Protein 1IUF (pdb70)

CATH classification: 1.10.10.60 (+1 more: 1.10.10.60)

Nearest PDB structures (foldseek):
  1iuf-assembly1_A  TM=1.007E+00  e=9.541E-29  Schizosaccharomyces pombe
  6o0h-assembly1_D  TM=2.084E-01  e=9.683E+00  Homo sapiens

Secondary structure (DSSP, 8-state):
-------SSS---SHHHHHHHHHHHSSSS---HHHHHHHHHHHHSS--SSSSTTHHHHHHHHHTTTS-SSSSSSS-----S-HHHHHHHHHHHHHT-TT---SSHHHHHHHHHHHHH-SSSS-----S--SHHHHHHHHHTS--

InterPro domains:
  IPR004875 DDE superfamily endonuclease domain [PF03184] (208-385)
  IPR006600 HTH CenpB-type DNA-binding domain [PF03221] (79-141)
  IPR006600 HTH CenpB-type DNA-binding domain [PS51253] (70-144)
  IPR006600 HTH CenpB-type DNA-binding domain [SM00674] (76-144)
  IPR009057 Homedomain-like superfamily [SSF46689] (3-75)
  IPR009057 Homedomain-like superfamily [SSF46689] (77-140)
  IPR041188 ARS-binding protein 1, N-terminal [PF18107] (5-64)
  IPR050863 Centromere and Transposable Element-Derived Protein [PTHR19303] (23-435)

Organism: Schizosaccharomyces pombe (strain 972 / ATCC 24843) (NCBI:txid284812)

Structure (mmCIF, N/CA/C/O backbone):
data_1IUF
#
_entry.id   1IUF
#
loop_
_atom_site.group_PDB
_atom_site.id
_atom_site.type_symbol
_atom_site.label_atom_id
_atom_site.label_alt_id
_atom_site.label_comp_id
_atom_site.label_asym_id
_atom_site.label_entity_id
_atom_site.label_seq_id
_atom_site.pdbx_PDB_ins_code
_atom_site.Cartn_x
_atom_site.Cartn_y
_atom_site.Cartn_z
_atom_site.occupancy
_atom_site.B_iso_or_equiv
_atom_site.auth_seq_id
_atom_site.auth_comp_id
_atom_site.auth_asym_id
_atom_site.auth_atom_id
_atom_site.pdbx_PDB_model_num
ATOM 1 N N . GLY A 1 1 ? 31.807 23.612 -8.742 1.00 0.00 -2 GLY A N 1
ATOM 2 C CA . GLY A 1 1 ? 32.643 24.040 -7.587 1.00 0.00 -2 GLY A CA 1
ATOM 3 C C . GLY A 1 1 ? 32.395 23.203 -6.349 1.00 0.00 -2 GLY A C 1
ATOM 4 O O . GLY A 1 1 ? 33.303 22.540 -5.847 1.00 0.00 -2 GLY A O 1
ATOM 10 N N . ILE A 1 2 ? 31.162 23.233 -5.854 1.00 0.00 -1 ILE A N 1
ATOM 11 C CA . ILE A 1 2 ? 30.797 22.470 -4.666 1.00 0.00 -1 ILE A CA 1
ATOM 12 C C . ILE A 1 2 ? 29.973 21.241 -5.033 1.00 0.00 -1 ILE A C 1
ATOM 13 O O . ILE A 1 2 ? 30.371 20.109 -4.756 1.00 0.00 -1 ILE A O 1
ATOM 29 N N . HIS A 1 3 ? 28.823 21.470 -5.659 1.00 0.00 0 HIS A N 1
ATOM 30 C CA . HIS A 1 3 ? 27.943 20.381 -6.065 1.00 0.00 0 HIS A CA 1
ATOM 31 C C . HIS A 1 3 ? 27.475 19.580 -4.853 1.00 0.00 0 HIS A C 1
ATOM 32 O O . HIS A 1 3 ? 27.915 19.822 -3.730 1.00 0.00 0 HIS A O 1
ATOM 47 N N . MET A 1 4 ? 26.581 18.625 -5.089 1.00 0.00 1 MET A N 1
ATOM 48 C CA . MET A 1 4 ? 26.053 17.790 -4.016 1.00 0.00 1 MET A CA 1
ATOM 49 C C . MET A 1 4 ? 26.313 16.313 -4.295 1.00 0.00 1 MET A C 1
ATOM 50 O O . MET A 1 4 ? 25.638 15.699 -5.121 1.00 0.00 1 MET A O 1
ATOM 64 N N . GLY A 1 5 ? 27.294 15.749 -3.597 1.00 0.00 2 GLY A N 1
ATOM 65 C CA . GLY A 1 5 ? 27.626 14.348 -3.781 1.00 0.00 2 GLY A CA 1
ATOM 66 C C . GLY A 1 5 ? 27.565 13.565 -2.484 1.00 0.00 2 GLY A C 1
ATOM 67 O O . GLY A 1 5 ? 26.982 14.024 -1.502 1.00 0.00 2 GLY A O 1
ATOM 71 N N . LYS A 1 6 ? 28.167 12.380 -2.479 1.00 0.00 3 LYS A N 1
ATOM 72 C CA . LYS A 1 6 ? 28.176 11.535 -1.290 1.00 0.00 3 LYS A CA 1
ATOM 73 C C . LYS A 1 6 ? 29.454 11.755 -0.475 1.00 0.00 3 LYS A C 1
ATOM 74 O O . LYS A 1 6 ? 29.519 12.666 0.351 1.00 0.00 3 LYS A O 1
ATOM 93 N N . ILE A 1 7 ? 30.467 10.922 -0.710 1.00 0.00 4 ILE A N 1
ATOM 94 C CA . ILE A 1 7 ? 31.740 11.031 0.000 1.00 0.00 4 ILE A CA 1
ATOM 95 C C . ILE A 1 7 ? 31.530 11.214 1.514 1.00 0.00 4 ILE A C 1
ATOM 96 O O . ILE A 1 7 ? 30.788 10.452 2.132 1.00 0.00 4 ILE A O 1
ATOM 112 N N . LYS A 1 8 ? 32.184 12.211 2.118 1.00 0.00 5 LYS A N 1
ATOM 113 C CA . LYS A 1 8 ? 32.054 12.448 3.550 1.00 0.00 5 LYS A CA 1
ATOM 114 C C . LYS A 1 8 ? 32.697 11.311 4.336 1.00 0.00 5 LYS A C 1
ATOM 115 O O . LYS A 1 8 ? 32.054 10.305 4.633 1.00 0.00 5 LYS A O 1
ATOM 134 N N . ARG A 1 9 ? 33.976 11.479 4.662 1.00 0.00 6 ARG A N 1
ATOM 135 C CA . ARG A 1 9 ? 34.726 10.471 5.408 1.00 0.00 6 ARG A CA 1
ATOM 136 C C . ARG A 1 9 ? 35.081 9.286 4.513 1.00 0.00 6 ARG A C 1
ATOM 137 O O . ARG A 1 9 ? 36.241 9.103 4.145 1.00 0.00 6 ARG A O 1
ATOM 158 N N . ARG A 1 10 ? 34.079 8.483 4.166 1.00 0.00 7 ARG A N 1
ATOM 159 C CA . ARG A 1 10 ? 34.294 7.318 3.315 1.00 0.00 7 ARG A CA 1
ATOM 160 C C . ARG A 1 10 ? 33.254 7.251 2.198 1.00 0.00 7 ARG A C 1
ATOM 161 O O . ARG A 1 10 ? 33.544 7.586 1.049 1.00 0.00 7 ARG A O 1
ATOM 182 N N . ALA A 1 11 ? 32.043 6.817 2.539 1.00 0.00 8 ALA A N 1
ATOM 183 C CA . ALA A 1 11 ? 30.962 6.708 1.567 1.00 0.00 8 ALA A CA 1
ATOM 184 C C . ALA A 1 11 ? 31.272 5.653 0.505 1.00 0.00 8 ALA A C 1
ATOM 185 O O . ALA A 1 11 ? 30.968 4.475 0.688 1.00 0.00 8 ALA A O 1
ATOM 192 N N . ILE A 1 12 ? 31.880 6.077 -0.603 1.00 0.00 9 ILE A N 1
ATOM 193 C CA . ILE A 1 12 ? 32.225 5.162 -1.684 1.00 0.00 9 ILE A CA 1
ATOM 194 C C . ILE A 1 12 ? 30.979 4.500 -2.266 1.00 0.00 9 ILE A C 1
ATOM 195 O O . ILE A 1 12 ? 30.118 4.017 -1.533 1.00 0.00 9 ILE A O 1
ATOM 211 N N . THR A 1 13 ? 30.889 4.482 -3.592 1.00 0.00 10 THR A N 1
ATOM 212 C CA . THR A 1 13 ? 29.750 3.881 -4.275 1.00 0.00 10 THR A CA 1
ATOM 213 C C . THR A 1 13 ? 30.167 3.352 -5.652 1.00 0.00 10 THR A C 1
ATOM 214 O O . THR A 1 13 ? 31.319 2.965 -5.847 1.00 0.00 10 THR A O 1
ATOM 225 N N . GLU A 1 14 ? 29.233 3.325 -6.603 1.00 0.00 11 GLU A N 1
ATOM 226 C CA . GLU A 1 14 ? 29.523 2.829 -7.944 1.00 0.00 11 GLU A CA 1
ATOM 227 C C . GLU A 1 14 ? 30.279 3.866 -8.770 1.00 0.00 11 GLU A C 1
ATOM 228 O O . GLU A 1 14 ? 31.304 3.561 -9.380 1.00 0.00 11 GLU A O 1
ATOM 240 N N . HIS A 1 15 ? 29.763 5.087 -8.792 1.00 0.00 12 HIS A N 1
ATOM 241 C CA . HIS A 1 15 ? 30.382 6.169 -9.550 1.00 0.00 12 HIS A CA 1
ATOM 242 C C . HIS A 1 15 ? 31.811 6.431 -9.081 1.00 0.00 12 HIS A C 1
ATOM 243 O O . HIS A 1 15 ? 32.630 6.968 -9.828 1.00 0.00 12 HIS A O 1
ATOM 258 N N . GLU A 1 16 ? 32.109 6.042 -7.846 1.00 0.00 13 GLU A N 1
ATOM 259 C CA . GLU A 1 16 ? 33.443 6.228 -7.289 1.00 0.00 13 GLU A CA 1
ATOM 260 C C . GLU A 1 16 ? 34.444 5.343 -8.022 1.00 0.00 13 GLU A C 1
ATOM 261 O O . GLU A 1 16 ? 35.615 5.691 -8.167 1.00 0.00 13 GLU A O 1
ATOM 273 N N . LYS A 1 17 ? 33.958 4.199 -8.491 1.00 0.00 14 LYS A N 1
ATOM 274 C CA . LYS A 1 17 ? 34.779 3.246 -9.225 1.00 0.00 14 LYS A CA 1
ATOM 275 C C . LYS A 1 17 ? 34.876 3.651 -10.691 1.00 0.00 14 LYS A C 1
ATOM 276 O O . LYS A 1 17 ? 35.968 3.825 -11.231 1.00 0.00 14 LYS A O 1
ATOM 295 N N . ARG A 1 18 ? 33.718 3.788 -11.326 1.00 0.00 15 ARG A N 1
ATOM 296 C CA . ARG A 1 18 ? 33.648 4.162 -12.736 1.00 0.00 15 ARG A CA 1
ATOM 297 C C . ARG A 1 18 ? 34.581 5.327 -13.043 1.00 0.00 15 ARG A C 1
ATOM 298 O O . ARG A 1 18 ? 35.200 5.377 -14.106 1.00 0.00 15 ARG A O 1
ATOM 319 N N . ALA A 1 19 ? 34.681 6.258 -12.104 1.00 0.00 16 ALA A N 1
ATOM 320 C CA . ALA A 1 19 ? 35.543 7.417 -12.273 1.00 0.00 16 ALA A CA 1
ATOM 321 C C . ALA A 1 19 ? 36.985 7.069 -11.925 1.00 0.00 16 ALA A C 1
ATOM 322 O O . ALA A 1 19 ? 37.924 7.627 -12.493 1.00 0.00 16 ALA A O 1
ATOM 329 N N . LEU A 1 20 ? 37.154 6.140 -10.989 1.00 0.00 17 LEU A N 1
ATOM 330 C CA . LEU A 1 20 ? 38.482 5.715 -10.570 1.00 0.00 17 LEU A CA 1
ATOM 331 C C . LEU A 1 20 ? 39.177 4.939 -11.678 1.00 0.00 17 LEU A C 1
ATOM 332 O O . LEU A 1 20 ? 40.344 5.187 -11.983 1.00 0.00 17 LEU A O 1
ATOM 348 N N . ARG A 1 21 ? 38.457 4.001 -12.285 1.00 0.00 18 ARG A N 1
ATOM 349 C CA . ARG A 1 21 ? 39.025 3.206 -13.362 1.00 0.00 18 ARG A CA 1
ATOM 350 C C . ARG A 1 21 ? 39.443 4.113 -14.510 1.00 0.00 18 ARG A C 1
ATOM 351 O O . ARG A 1 21 ? 40.547 3.993 -15.034 1.00 0.00 18 ARG A O 1
ATOM 372 N N . HIS A 1 22 ? 38.566 5.038 -14.879 1.00 0.00 19 HIS A N 1
ATOM 373 C CA . HIS A 1 22 ? 38.862 5.979 -15.950 1.00 0.00 19 HIS A CA 1
ATOM 374 C C . HIS A 1 22 ? 39.962 6.944 -15.516 1.00 0.00 19 HIS A C 1
ATOM 375 O O . HIS A 1 22 ? 40.591 7.599 -16.342 1.00 0.00 19 HIS A O 1
ATOM 390 N N . TYR A 1 23 ? 40.195 7.023 -14.212 1.00 0.00 20 TYR A N 1
ATOM 391 C CA . TYR A 1 23 ? 41.223 7.900 -13.674 1.00 0.00 20 TYR A CA 1
ATOM 392 C C . TYR A 1 23 ? 42.603 7.480 -14.173 1.00 0.00 20 TYR A C 1
ATOM 393 O O . TYR A 1 23 ? 43.229 8.178 -14.969 1.00 0.00 20 TYR A O 1
ATOM 411 N N . PHE A 1 24 ? 43.075 6.344 -13.676 1.00 0.00 21 PHE A N 1
ATOM 412 C CA . PHE A 1 24 ? 44.391 5.835 -14.045 1.00 0.00 21 PHE A CA 1
ATOM 413 C C . PHE A 1 24 ? 44.431 5.313 -15.486 1.00 0.00 21 PHE A C 1
ATOM 414 O O . PHE A 1 24 ? 45.504 5.208 -16.079 1.00 0.00 21 PHE A O 1
ATOM 431 N N . PHE A 1 25 ? 43.274 4.954 -16.038 1.00 0.00 22 PHE A N 1
ATOM 432 C CA . PHE A 1 25 ? 43.217 4.411 -17.395 1.00 0.00 22 PHE A CA 1
ATOM 433 C C . PHE A 1 25 ? 42.842 5.462 -18.443 1.00 0.00 22 PHE A C 1
ATOM 434 O O . PHE A 1 25 ? 43.144 5.292 -19.624 1.00 0.00 22 PHE A O 1
ATOM 451 N N . GLN A 1 26 ? 42.166 6.532 -18.030 1.00 0.00 23 GLN A N 1
ATOM 452 C CA . GLN A 1 26 ? 41.749 7.564 -18.981 1.00 0.00 23 GLN A CA 1
ATOM 453 C C . GLN A 1 26 ? 42.423 8.911 -18.727 1.00 0.00 23 GLN A C 1
ATOM 454 O O . GLN A 1 26 ? 41.815 9.828 -18.174 1.00 0.00 23 GLN A O 1
ATOM 468 N N . LEU A 1 27 ? 43.669 9.031 -19.173 1.00 0.00 24 LEU A N 1
ATOM 469 C CA . LEU A 1 27 ? 44.422 10.275 -19.043 1.00 0.00 24 LEU A CA 1
ATOM 470 C C . LEU A 1 27 ? 45.261 10.505 -20.296 1.00 0.00 24 LEU A C 1
ATOM 471 O O . LEU A 1 27 ? 45.209 9.714 -21.238 1.00 0.00 24 LEU A O 1
ATOM 487 N N . GLN A 1 28 ? 46.030 11.586 -20.309 1.00 0.00 25 GLN A N 1
ATOM 488 C CA . GLN A 1 28 ? 46.870 11.906 -21.457 1.00 0.00 25 GLN A CA 1
ATOM 489 C C . GLN A 1 28 ? 48.083 10.980 -21.527 1.00 0.00 25 GLN A C 1
ATOM 490 O O . GLN A 1 28 ? 49.222 11.440 -21.450 1.00 0.00 25 GLN A O 1
ATOM 504 N N . ASN A 1 29 ? 47.818 9.674 -21.669 1.00 0.00 26 ASN A N 1
ATOM 505 C CA . ASN A 1 29 ? 48.862 8.640 -21.751 1.00 0.00 26 ASN A CA 1
ATOM 506 C C . ASN A 1 29 ? 48.970 7.868 -20.439 1.00 0.00 26 ASN A C 1
ATOM 507 O O . ASN A 1 29 ? 48.574 6.705 -20.358 1.00 0.00 26 ASN A O 1
ATOM 518 N N . ARG A 1 30 ? 49.506 8.520 -19.415 1.00 0.00 27 ARG A N 1
ATOM 519 C CA . ARG A 1 30 ? 49.666 7.898 -18.106 1.00 0.00 27 ARG A CA 1
ATOM 520 C C . ARG A 1 30 ? 49.209 8.850 -17.010 1.00 0.00 27 ARG A C 1
ATOM 521 O O . ARG A 1 30 ? 49.847 9.873 -16.763 1.00 0.00 27 ARG A O 1
ATOM 542 N N . SER A 1 31 ? 48.096 8.522 -16.360 1.00 0.00 28 SER A N 1
ATOM 543 C CA . SER A 1 31 ? 47.555 9.361 -15.301 1.00 0.00 28 SER A CA 1
ATOM 544 C C . SER A 1 31 ? 48.483 9.380 -14.080 1.00 0.00 28 SER A C 1
ATOM 545 O O . SER A 1 31 ? 49.443 10.151 -14.041 1.00 0.00 28 SER A O 1
ATOM 553 N N . GLY A 1 32 ? 48.198 8.540 -13.081 1.00 0.00 29 GLY A N 1
ATOM 554 C CA . GLY A 1 32 ? 49.024 8.502 -11.889 1.00 0.00 29 GLY A CA 1
ATOM 555 C C . GLY A 1 32 ? 48.218 8.209 -10.636 1.00 0.00 29 GLY A C 1
ATOM 556 O O . GLY A 1 32 ? 47.238 8.893 -10.344 1.00 0.00 29 GLY A O 1
ATOM 560 N N . GLN A 1 33 ? 48.635 7.188 -9.892 1.00 0.00 30 GLN A N 1
ATOM 561 C CA . GLN A 1 33 ? 47.953 6.796 -8.661 1.00 0.00 30 GLN A CA 1
ATOM 562 C C . GLN A 1 33 ? 47.666 8.008 -7.785 1.00 0.00 30 GLN A C 1
ATOM 563 O O . GLN A 1 33 ? 46.633 8.072 -7.118 1.00 0.00 30 GLN A O 1
ATOM 577 N N . GLN A 1 34 ? 48.579 8.974 -7.796 1.00 0.00 31 GLN A N 1
ATOM 578 C CA . GLN A 1 34 ? 48.403 10.182 -7.006 1.00 0.00 31 GLN A CA 1
ATOM 579 C C . GLN A 1 34 ? 47.140 10.911 -7.442 1.00 0.00 31 GLN A C 1
ATOM 580 O O . GLN A 1 34 ? 46.319 11.296 -6.609 1.00 0.00 31 GLN A O 1
ATOM 594 N N . ASP A 1 35 ? 46.982 11.093 -8.755 1.00 0.00 32 ASP A N 1
ATOM 595 C CA . ASP A 1 35 ? 45.805 11.769 -9.295 1.00 0.00 32 ASP A CA 1
ATOM 596 C C . ASP A 1 35 ? 44.547 11.213 -8.651 1.00 0.00 32 ASP A C 1
ATOM 597 O O . ASP A 1 35 ? 43.637 11.959 -8.289 1.00 0.00 32 ASP A O 1
ATOM 606 N N . LEU A 1 36 ? 44.522 9.897 -8.468 1.00 0.00 33 LEU A N 1
ATOM 607 C CA . LEU A 1 36 ? 43.395 9.253 -7.818 1.00 0.00 33 LEU A CA 1
ATOM 608 C C . LEU A 1 36 ? 43.191 9.903 -6.463 1.00 0.00 33 LEU A C 1
ATOM 609 O O . LEU A 1 36 ? 42.105 10.379 -6.141 1.00 0.00 33 LEU A O 1
ATOM 625 N N . ILE A 1 37 ? 44.260 9.926 -5.679 1.00 0.00 34 ILE A N 1
ATOM 626 C CA . ILE A 1 37 ? 44.231 10.526 -4.355 1.00 0.00 34 ILE A CA 1
ATOM 627 C C . ILE A 1 37 ? 43.820 11.993 -4.433 1.00 0.00 34 ILE A C 1
ATOM 628 O O . ILE A 1 37 ? 43.252 12.541 -3.488 1.00 0.00 34 ILE A O 1
ATOM 644 N N . GLU A 1 38 ? 44.106 12.622 -5.572 1.00 0.00 35 GLU A N 1
ATOM 645 C CA . GLU A 1 38 ? 43.762 14.025 -5.782 1.00 0.00 35 GLU A CA 1
ATOM 646 C C . GLU A 1 38 ? 42.269 14.257 -5.567 1.00 0.00 35 GLU A C 1
ATOM 647 O O . GLU A 1 38 ? 41.871 15.218 -4.907 1.00 0.00 35 GLU A O 1
ATOM 659 N N . TRP A 1 39 ? 41.447 13.363 -6.110 1.00 0.00 36 TRP A N 1
ATOM 660 C CA . TRP A 1 39 ? 39.996 13.473 -5.949 1.00 0.00 36 TRP A CA 1
ATOM 661 C C . TRP A 1 39 ? 39.580 12.914 -4.585 1.00 0.00 36 TRP A C 1
ATOM 662 O O . TRP A 1 39 ? 38.486 13.177 -4.088 1.00 0.00 36 TRP A O 1
ATOM 683 N N . PHE A 1 40 ? 40.505 12.177 -3.982 1.00 0.00 37 PHE A N 1
ATOM 684 C CA . PHE A 1 40 ? 40.288 11.608 -2.660 1.00 0.00 37 PHE A CA 1
ATOM 685 C C . PHE A 1 40 ? 40.436 12.714 -1.621 1.00 0.00 37 PHE A C 1
ATOM 686 O O . PHE A 1 40 ? 39.544 12.950 -0.806 1.00 0.00 37 PHE A O 1
ATOM 703 N N . ARG A 1 41 ? 41.569 13.402 -1.674 1.00 0.00 38 ARG A N 1
ATOM 704 C CA . ARG A 1 41 ? 41.847 14.504 -0.764 1.00 0.00 38 ARG A CA 1
ATOM 705 C C . ARG A 1 41 ? 40.790 15.601 -0.899 1.00 0.00 38 ARG A C 1
ATOM 706 O O . ARG A 1 41 ? 40.393 16.223 0.080 1.00 0.00 38 ARG A O 1
ATOM 727 N N . GLU A 1 42 ? 40.367 15.857 -2.130 1.00 0.00 39 GLU A N 1
ATOM 728 C CA . GLU A 1 42 ? 39.387 16.906 -2.403 1.00 0.00 39 GLU A CA 1
ATOM 729 C C . GLU A 1 42 ? 37.960 16.477 -2.069 1.00 0.00 39 GLU A C 1
ATOM 730 O O . GLU A 1 42 ? 37.104 17.320 -1.803 1.00 0.00 39 GLU A O 1
ATOM 742 N N . LYS A 1 43 ? 37.694 15.176 -2.100 1.00 0.00 40 LYS A N 1
ATOM 743 C CA . LYS A 1 43 ? 36.350 14.680 -1.816 1.00 0.00 40 LYS A CA 1
ATOM 744 C C . LYS A 1 43 ? 36.067 14.618 -0.316 1.00 0.00 40 LYS A C 1
ATOM 745 O O . LYS A 1 43 ? 34.995 15.026 0.130 1.00 0.00 40 LYS A O 1
ATOM 764 N N . PHE A 1 44 ? 37.017 14.107 0.462 1.00 0.00 41 PHE A N 1
ATOM 765 C CA . PHE A 1 44 ? 36.826 14.004 1.908 1.00 0.00 41 PHE A CA 1
ATOM 766 C C . PHE A 1 44 ? 37.998 14.604 2.685 1.00 0.00 41 PHE A C 1
ATOM 767 O O . PHE A 1 44 ? 38.103 14.425 3.898 1.00 0.00 41 PHE A O 1
ATOM 784 N N . GLY A 1 45 ? 38.870 15.323 1.986 1.00 0.00 42 GLY A N 1
ATOM 785 C CA . GLY A 1 45 ? 40.010 15.943 2.640 1.00 0.00 42 GLY A CA 1
ATOM 786 C C . GLY A 1 45 ? 41.307 15.211 2.363 1.00 0.00 42 GLY A C 1
ATOM 787 O O . GLY A 1 45 ? 42.244 15.782 1.806 1.00 0.00 42 GLY A O 1
ATOM 791 N N . LYS A 1 46 ? 41.351 13.944 2.758 1.00 0.00 43 LYS A N 1
ATOM 792 C CA . LYS A 1 46 ? 42.529 13.098 2.569 1.00 0.00 43 LYS A CA 1
ATOM 793 C C . LYS A 1 46 ? 42.438 11.854 3.446 1.00 0.00 43 LYS A C 1
ATOM 794 O O . LYS A 1 46 ? 42.363 11.951 4.671 1.00 0.00 43 LYS A O 1
ATOM 813 N N . ASP A 1 47 ? 42.450 10.688 2.814 1.00 0.00 44 ASP A N 1
ATOM 814 C CA . ASP A 1 47 ? 42.371 9.428 3.542 1.00 0.00 44 ASP A CA 1
ATOM 815 C C . ASP A 1 47 ? 42.729 8.254 2.637 1.00 0.00 44 ASP A C 1
ATOM 816 O O . ASP A 1 47 ? 42.268 7.132 2.850 1.00 0.00 44 ASP A O 1
ATOM 825 N N . ILE A 1 48 ? 43.551 8.517 1.625 1.00 0.00 45 ILE A N 1
ATOM 826 C CA . ILE A 1 48 ? 43.963 7.480 0.693 1.00 0.00 45 ILE A CA 1
ATOM 827 C C . ILE A 1 48 ? 45.410 7.688 0.250 1.00 0.00 45 ILE A C 1
ATOM 828 O O . ILE A 1 48 ? 45.668 8.105 -0.876 1.00 0.00 45 ILE A O 1
ATOM 844 N N . SER A 1 49 ? 46.355 7.373 1.132 1.00 0.00 46 SER A N 1
ATOM 845 C CA . SER A 1 49 ? 47.774 7.507 0.810 1.00 0.00 46 SER A CA 1
ATOM 846 C C . SER A 1 49 ? 48.243 6.298 -0.001 1.00 0.00 46 SER A C 1
ATOM 847 O O . SER A 1 49 ? 49.197 5.617 0.371 1.00 0.00 46 SER A O 1
ATOM 855 N N . GLN A 1 50 ? 47.536 6.035 -1.101 1.00 0.00 47 GLN A N 1
ATOM 856 C CA . GLN A 1 50 ? 47.827 4.906 -1.981 1.00 0.00 47 GLN A CA 1
ATOM 857 C C . GLN A 1 50 ? 47.607 3.550 -1.283 1.00 0.00 47 GLN A C 1
ATOM 858 O 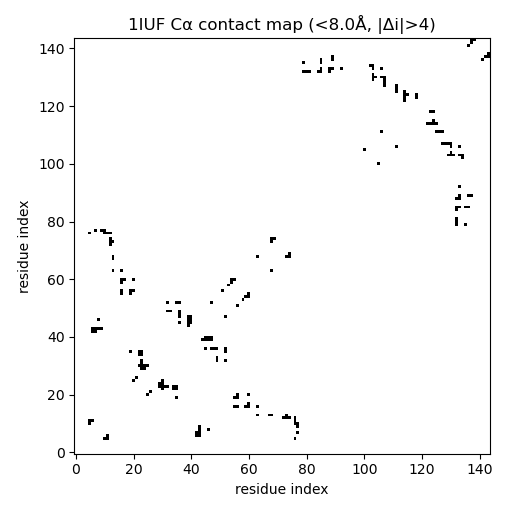O . GLN A 1 50 ? 48.322 2.587 -1.562 1.00 0.00 47 GLN A O 1
ATOM 872 N N . PRO A 1 51 ? 46.611 3.440 -0.369 1.00 0.00 48 PRO 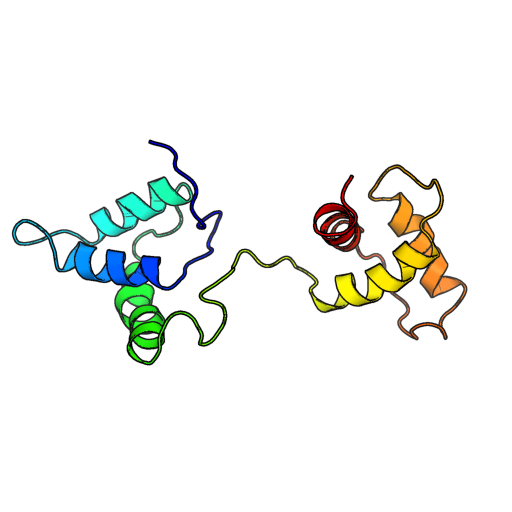A N 1
ATOM 873 C CA . PRO A 1 51 ? 46.322 2.203 0.340 1.00 0.00 48 PRO A CA 1
ATOM 874 C C . PRO A 1 51 ? 45.189 1.398 -0.300 1.00 0.00 48 PRO A C 1
ATOM 875 O O . PRO A 1 51 ? 45.337 0.204 -0.562 1.00 0.00 48 PRO A O 1
ATOM 886 N N . SER A 1 52 ? 44.055 2.056 -0.545 1.00 0.00 49 SER A N 1
ATOM 887 C CA . SER A 1 52 ? 42.902 1.405 -1.144 1.00 0.00 49 SER A CA 1
ATOM 888 C C . SER A 1 52 ? 42.813 1.711 -2.635 1.00 0.00 49 SER A C 1
ATOM 889 O O . SER A 1 52 ? 42.037 1.084 -3.353 1.00 0.00 49 SER A O 1
ATOM 897 N N . VAL A 1 53 ? 43.615 2.672 -3.101 1.00 0.00 50 VAL A N 1
ATOM 898 C CA . VAL A 1 53 ? 43.619 3.037 -4.514 1.00 0.00 50 VAL A CA 1
ATOM 899 C C . VAL A 1 53 ? 43.644 1.783 -5.379 1.00 0.00 50 VAL A C 1
ATOM 900 O O . VAL A 1 53 ? 43.071 1.750 -6.466 1.00 0.00 50 VAL A O 1
ATOM 913 N N . SER A 1 54 ? 44.292 0.742 -4.862 1.00 0.00 51 SER A N 1
ATOM 914 C CA . SER A 1 54 ? 44.374 -0.533 -5.560 1.00 0.00 51 SER A CA 1
ATOM 915 C C . SER A 1 54 ? 43.133 -1.365 -5.264 1.00 0.00 51 SER A C 1
ATOM 916 O O . SER A 1 54 ? 42.603 -2.048 -6.140 1.00 0.00 51 SER A O 1
ATOM 924 N N . GLN A 1 55 ? 42.670 -1.287 -4.020 1.00 0.00 52 GLN A N 1
ATOM 925 C CA . GLN A 1 55 ? 41.483 -2.016 -3.595 1.00 0.00 52 GLN A CA 1
ATOM 926 C C . GLN A 1 55 ? 40.265 -1.551 -4.383 1.00 0.00 52 GLN A C 1
ATOM 927 O O . GLN A 1 55 ? 39.523 -2.363 -4.935 1.00 0.00 52 GLN A O 1
ATOM 941 N N . ILE A 1 56 ? 40.065 -0.236 -4.434 1.00 0.00 53 ILE A N 1
ATOM 942 C CA . ILE A 1 56 ? 38.938 0.331 -5.159 1.00 0.00 53 ILE A CA 1
ATOM 943 C C . ILE A 1 56 ? 39.094 0.137 -6.664 1.00 0.00 53 ILE A C 1
ATOM 944 O O . ILE A 1 56 ? 38.117 0.193 -7.411 1.00 0.00 53 ILE A O 1
ATOM 960 N N . LEU A 1 57 ? 40.326 -0.110 -7.103 1.00 0.00 54 LEU A N 1
ATOM 961 C CA . LEU A 1 57 ? 40.597 -0.333 -8.517 1.00 0.00 54 LEU A CA 1
ATOM 962 C C . LEU A 1 57 ? 40.235 -1.763 -8.903 1.00 0.00 54 LEU A C 1
ATOM 963 O O . LEU A 1 57 ? 39.815 -2.025 -10.028 1.00 0.00 54 LEU A O 1
ATOM 979 N N . SER A 1 58 ? 40.434 -2.685 -7.965 1.00 0.00 55 SER A N 1
ATOM 980 C CA . SER A 1 58 ? 40.156 -4.098 -8.208 1.00 0.00 55 SER A CA 1
ATOM 981 C C . SER A 1 58 ? 38.939 -4.589 -7.425 1.00 0.00 55 SER A C 1
ATOM 982 O O . SER A 1 58 ? 37.917 -4.947 -8.011 1.00 0.00 55 SER A O 1
ATOM 990 N N . SER A 1 59 ? 39.061 -4.624 -6.102 1.00 0.00 56 SER A N 1
ATOM 991 C CA . SER A 1 59 ? 37.978 -5.095 -5.243 1.00 0.00 56 SER A CA 1
ATOM 992 C C . SER A 1 59 ? 36.667 -4.373 -5.535 1.00 0.00 56 SER A C 1
ATOM 993 O O . SER A 1 59 ? 35.762 -4.935 -6.153 1.00 0.00 56 SER A O 1
ATOM 1001 N N . LYS A 1 60 ? 36.562 -3.133 -5.072 1.00 0.00 57 LYS A N 1
ATOM 1002 C CA . LYS A 1 60 ? 35.349 -2.345 -5.271 1.00 0.00 57 LYS A CA 1
ATOM 1003 C C . LYS A 1 60 ? 34.994 -2.262 -6.748 1.00 0.00 57 LYS A C 1
ATOM 1004 O O . LYS A 1 60 ? 33.826 -2.111 -7.109 1.00 0.00 57 LYS A O 1
ATOM 1023 N N . TYR A 1 61 ? 36.006 -2.366 -7.598 1.00 0.00 58 TYR A N 1
ATOM 1024 C CA . TYR A 1 61 ? 35.795 -2.307 -9.033 1.00 0.00 58 TYR A CA 1
ATOM 1025 C C . TYR A 1 61 ? 35.183 -3.605 -9.547 1.00 0.00 58 TYR A C 1
ATOM 1026 O O . TYR A 1 61 ? 34.528 -3.614 -10.588 1.00 0.00 58 TYR A O 1
ATOM 1044 N N . SER A 1 62 ? 35.377 -4.695 -8.807 1.00 0.00 59 SER A N 1
ATOM 1045 C CA . SER A 1 62 ? 34.822 -5.986 -9.198 1.00 0.00 59 SER A CA 1
ATOM 1046 C C . SER A 1 62 ? 33.366 -6.074 -8.772 1.00 0.00 59 SER A C 1
ATOM 1047 O O . SER A 1 62 ? 32.523 -6.610 -9.493 1.00 0.00 59 SER A O 1
ATOM 1055 N N . TYR A 1 63 ? 33.077 -5.524 -7.600 1.00 0.00 60 TYR A N 1
ATOM 1056 C CA . TYR A 1 63 ? 31.722 -5.515 -7.072 1.00 0.00 60 TYR A CA 1
ATOM 1057 C C . TYR A 1 63 ? 30.767 -4.895 -8.089 1.00 0.00 60 TYR A C 1
ATOM 1058 O O . TYR A 1 63 ? 29.716 -5.458 -8.394 1.00 0.00 60 TYR A O 1
ATOM 1076 N N . LEU A 1 64 ? 31.152 -3.736 -8.617 1.00 0.00 61 LEU A N 1
ATOM 1077 C CA . LEU A 1 64 ? 30.342 -3.036 -9.611 1.00 0.00 61 LEU A CA 1
ATOM 1078 C C . LEU A 1 64 ? 30.588 -3.604 -11.013 1.00 0.00 61 LEU A C 1
ATOM 1079 O O . LEU A 1 64 ? 29.895 -3.260 -11.970 1.00 0.00 61 LEU A O 1
ATOM 1095 N N . ASP A 1 65 ? 31.549 -4.520 -11.100 1.00 0.00 62 ASP A N 1
ATOM 1096 C CA . ASP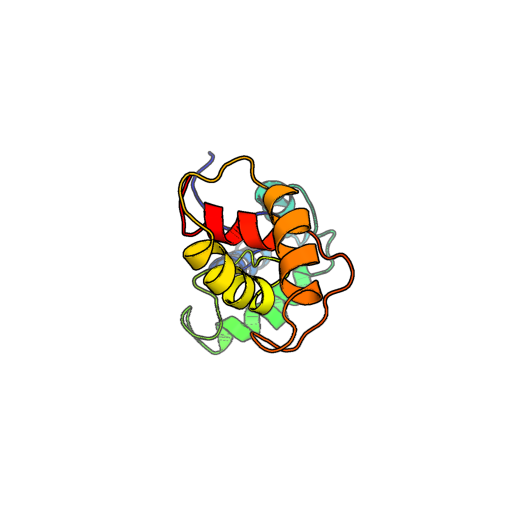 A 1 65 ? 31.859 -5.197 -12.354 1.00 0.00 62 ASP A CA 1
ATOM 1097 C C . ASP A 1 65 ? 30.975 -6.435 -12.496 1.00 0.00 62 ASP A C 1
ATOM 1098 O O . ASP A 1 65 ? 31.027 -7.142 -13.503 1.00 0.00 62 ASP A O 1
ATOM 1107 N N . ASN A 1 66 ? 30.167 -6.688 -11.465 1.00 0.00 63 ASN A N 1
ATOM 1108 C CA . ASN A 1 66 ? 29.270 -7.836 -11.446 1.00 0.00 63 ASN A CA 1
ATOM 1109 C C . ASN A 1 66 ? 27.804 -7.410 -11.538 1.00 0.00 63 ASN A C 1
ATOM 1110 O O . ASN A 1 66 ? 26.978 -8.132 -12.097 1.00 0.00 63 ASN A O 1
ATOM 1121 N N . THR A 1 67 ? 27.476 -6.249 -10.971 1.00 0.00 64 THR A N 1
ATOM 1122 C CA . THR A 1 67 ? 26.096 -5.765 -10.982 1.00 0.00 64 THR A CA 1
ATOM 1123 C C . THR A 1 67 ? 26.022 -4.240 -11.101 1.00 0.00 64 THR A C 1
ATOM 1124 O O . THR A 1 67 ? 27.045 -3.560 -11.182 1.00 0.00 64 THR A O 1
ATOM 1135 N N . VAL A 1 68 ? 24.794 -3.716 -11.124 1.00 0.00 65 VAL A N 1
ATOM 1136 C CA . VAL A 1 68 ? 24.557 -2.277 -11.247 1.00 0.00 65 VAL A CA 1
ATOM 1137 C C . VAL A 1 68 ? 24.528 -1.586 -9.873 1.00 0.00 65 VAL A C 1
ATOM 1138 O O . VAL A 1 68 ? 25.145 -2.066 -8.924 1.00 0.00 65 VAL A O 1
ATOM 1151 N N . GLU A 1 69 ? 23.831 -0.444 -9.776 1.00 0.00 66 GLU A N 1
ATOM 1152 C CA . GLU A 1 69 ? 23.753 0.314 -8.522 1.00 0.00 66 GLU A CA 1
ATOM 1153 C C . GLU A 1 69 ? 22.644 -0.196 -7.595 1.00 0.00 66 GLU A C 1
ATOM 1154 O O . GLU A 1 69 ? 22.323 0.444 -6.594 1.00 0.00 66 GLU A O 1
ATOM 1166 N N . LYS A 1 70 ? 22.059 -1.343 -7.932 1.00 0.00 67 LYS A N 1
ATOM 1167 C CA . LYS A 1 70 ? 20.987 -1.914 -7.119 1.00 0.00 67 LYS A CA 1
ATOM 1168 C C . LYS A 1 70 ? 21.367 -3.258 -6.479 1.00 0.00 67 LYS A C 1
ATOM 1169 O O . LYS A 1 70 ? 20.499 -4.111 -6.290 1.00 0.00 67 LYS A O 1
ATOM 1188 N N . PRO A 1 71 ? 22.653 -3.486 -6.132 1.00 0.00 68 PRO A N 1
ATOM 1189 C CA . PRO A 1 71 ? 23.081 -4.735 -5.524 1.00 0.00 68 PRO A CA 1
ATOM 1190 C C . PRO A 1 71 ? 23.083 -4.700 -3.991 1.00 0.00 68 PRO A C 1
ATOM 1191 O O . PRO A 1 71 ? 22.237 -5.327 -3.353 1.00 0.00 68 PRO A O 1
ATOM 1202 N N . TRP A 1 72 ? 24.041 -3.981 -3.400 1.00 0.00 69 TRP A N 1
ATOM 1203 C CA . TRP A 1 72 ? 24.142 -3.897 -1.943 1.00 0.00 69 TRP A CA 1
ATOM 1204 C C . TRP A 1 72 ? 23.534 -2.596 -1.405 1.00 0.00 69 TRP A C 1
ATOM 1205 O O . TRP A 1 72 ? 22.410 -2.591 -0.902 1.00 0.00 69 TRP A O 1
ATOM 1226 N N . ASP A 1 73 ? 24.286 -1.501 -1.497 1.00 0.00 70 ASP A N 1
ATOM 1227 C CA . ASP A 1 73 ? 23.834 -0.206 -1.006 1.00 0.00 70 ASP A CA 1
ATOM 1228 C C . ASP A 1 73 ? 24.395 0.937 -1.848 1.00 0.00 70 ASP A C 1
ATOM 1229 O O . ASP A 1 73 ? 24.490 2.069 -1.378 1.00 0.00 70 ASP A O 1
ATOM 1238 N N . VAL A 1 74 ? 24.765 0.642 -3.091 1.00 0.00 71 VAL A N 1
ATOM 1239 C CA . VAL A 1 74 ? 25.313 1.655 -3.986 1.00 0.00 71 VAL A CA 1
ATOM 1240 C C . VAL A 1 74 ? 24.464 2.928 -3.975 1.00 0.00 71 VAL A C 1
ATOM 1241 O O . VAL A 1 74 ? 24.959 4.018 -4.264 1.00 0.00 71 VAL A O 1
ATOM 1254 N N . LYS A 1 75 ? 23.185 2.783 -3.637 1.00 0.00 72 LYS A N 1
ATOM 1255 C CA . LYS A 1 75 ? 22.271 3.919 -3.586 1.00 0.00 72 LYS A CA 1
ATOM 1256 C C . LYS A 1 75 ? 22.670 4.910 -2.493 1.00 0.00 72 LYS A C 1
ATOM 1257 O O . LYS A 1 75 ? 23.031 6.052 -2.781 1.00 0.00 72 LYS A O 1
ATOM 1276 N N . ARG A 1 76 ? 22.592 4.474 -1.237 1.00 0.00 73 ARG A N 1
ATOM 1277 C CA . ARG A 1 76 ? 22.935 5.334 -0.105 1.00 0.00 73 ARG A CA 1
ATOM 1278 C C . ARG A 1 76 ? 24.246 4.904 0.550 1.00 0.00 73 ARG A C 1
ATOM 1279 O O . ARG A 1 76 ? 24.863 3.921 0.142 1.00 0.00 73 ARG A O 1
ATOM 1300 N N . ASN A 1 77 ? 24.668 5.650 1.569 1.00 0.00 74 ASN A N 1
ATOM 1301 C CA . ASN A 1 77 ? 25.907 5.349 2.280 1.00 0.00 74 ASN A CA 1
ATOM 1302 C C . ASN A 1 77 ? 25.939 6.049 3.642 1.00 0.00 74 ASN A C 1
ATOM 1303 O O . ASN A 1 77 ? 24.891 6.285 4.242 1.00 0.00 74 ASN A O 1
ATOM 1314 N N . ARG A 1 78 ? 27.143 6.374 4.129 1.00 0.00 75 ARG A N 1
ATOM 1315 C CA . ARG A 1 78 ? 27.310 7.046 5.423 1.00 0.00 75 ARG A CA 1
ATOM 1316 C C . ARG A 1 78 ? 26.370 6.469 6.485 1.00 0.00 75 ARG A C 1
ATOM 1317 O O . ARG A 1 78 ? 25.372 7.090 6.850 1.00 0.00 75 ARG A O 1
ATOM 1338 N N . PRO A 1 79 ? 26.680 5.264 6.992 1.00 0.00 76 PRO A N 1
ATOM 1339 C CA . PRO A 1 79 ? 25.865 4.599 8.007 1.00 0.00 76 PRO A CA 1
ATOM 1340 C C . PRO A 1 79 ? 26.207 5.045 9.429 1.00 0.00 76 PRO A C 1
ATOM 1341 O O . PRO A 1 79 ? 27.363 5.339 9.733 1.00 0.00 76 PRO A O 1
ATOM 1352 N N . PRO A 1 80 ? 25.203 5.092 10.328 1.00 0.00 77 PRO A N 1
ATOM 1353 C CA . PRO A 1 80 ? 25.411 5.493 11.726 1.00 0.00 77 PRO A CA 1
ATOM 1354 C C . PRO A 1 80 ? 26.379 4.551 12.442 1.00 0.00 77 PRO A C 1
ATOM 1355 O O . PRO A 1 80 ? 27.310 4.031 11.828 1.00 0.00 77 PRO A O 1
ATOM 1366 N N . LYS A 1 81 ? 26.156 4.319 13.735 1.00 0.00 78 LYS A N 1
ATOM 1367 C CA . LYS A 1 81 ? 27.011 3.426 14.508 1.00 0.00 78 LYS A CA 1
ATOM 1368 C C . LYS A 1 81 ? 26.185 2.297 15.121 1.00 0.00 78 LYS A C 1
ATOM 1369 O O . LYS A 1 81 ? 26.654 1.165 15.244 1.00 0.00 78 LYS A O 1
ATOM 1388 N N . TYR A 1 82 ? 24.950 2.617 15.500 1.00 0.00 79 TYR A N 1
ATOM 1389 C CA . TYR A 1 82 ? 24.044 1.640 16.096 1.00 0.00 79 TYR A CA 1
ATOM 1390 C C . TYR A 1 82 ? 22.766 1.520 15.263 1.00 0.00 79 TYR A C 1
ATOM 1391 O O . TYR A 1 82 ? 21.822 2.285 15.450 1.00 0.00 79 TYR A O 1
ATOM 1409 N N . PRO A 1 83 ? 22.727 0.567 14.314 1.00 0.00 80 PRO A N 1
ATOM 1410 C CA . PRO A 1 83 ? 21.568 0.363 13.434 1.00 0.00 80 PRO A CA 1
ATOM 1411 C C . PRO A 1 83 ? 20.366 -0.260 14.143 1.00 0.00 80 PRO A C 1
ATOM 1412 O O . PRO A 1 83 ? 19.231 0.177 13.954 1.00 0.00 80 PRO A O 1
ATOM 1423 N N . LEU A 1 84 ? 20.615 -1.291 14.943 1.00 0.00 81 LEU A N 1
ATOM 1424 C CA . LEU A 1 84 ? 19.543 -1.980 15.657 1.00 0.00 81 LEU A CA 1
ATOM 1425 C C . LEU A 1 84 ? 19.105 -1.206 16.894 1.00 0.00 81 LEU A C 1
ATOM 1426 O O . LEU A 1 84 ? 17.929 -1.212 17.258 1.00 0.00 81 LEU A O 1
ATOM 1442 N N . LEU A 1 85 ? 20.054 -0.541 17.537 1.00 0.00 82 LEU A N 1
ATOM 1443 C CA . LEU A 1 85 ? 19.760 0.235 18.734 1.00 0.00 82 LEU A CA 1
ATOM 1444 C C . LEU A 1 85 ? 18.779 1.359 18.416 1.00 0.00 82 LEU A C 1
ATOM 1445 O O . LEU A 1 85 ? 17.822 1.585 19.150 1.00 0.00 82 LEU A O 1
ATOM 1461 N N . GLU A 1 86 ? 19.022 2.059 17.316 1.00 0.00 83 GLU A N 1
ATOM 1462 C CA . GLU A 1 86 ? 18.160 3.161 16.906 1.00 0.00 83 GLU A CA 1
ATOM 1463 C C . GLU A 1 86 ? 16.722 2.696 16.712 1.00 0.00 83 GLU A C 1
ATOM 1464 O O . GLU A 1 86 ? 15.786 3.313 17.220 1.00 0.00 83 GLU A O 1
ATOM 1476 N N . ALA A 1 87 ? 16.550 1.607 15.969 1.00 0.00 84 ALA A N 1
ATOM 1477 C CA . ALA A 1 87 ? 15.221 1.065 15.705 1.00 0.00 84 ALA A CA 1
ATOM 1478 C C . ALA A 1 87 ? 14.474 0.778 17.003 1.00 0.00 84 ALA A C 1
ATOM 1479 O O . ALA A 1 87 ? 13.316 1.165 17.165 1.00 0.00 84 ALA A O 1
ATOM 1486 N N . ALA A 1 88 ? 15.144 0.095 17.922 1.00 0.00 85 ALA A N 1
ATOM 1487 C CA . ALA A 1 88 ? 14.542 -0.248 19.205 1.00 0.00 85 ALA A CA 1
ATOM 1488 C C . ALA A 1 88 ? 14.441 0.972 20.109 1.00 0.00 85 ALA A C 1
ATOM 1489 O O . ALA A 1 88 ? 13.458 1.142 20.834 1.00 0.00 85 ALA A O 1
ATOM 1496 N N . LEU A 1 89 ? 15.456 1.822 20.070 1.00 0.00 86 LEU A N 1
ATOM 1497 C CA . LEU A 1 89 ? 15.456 3.012 20.896 1.00 0.00 86 LEU A CA 1
ATOM 1498 C C . LEU A 1 89 ? 14.456 4.036 20.369 1.00 0.00 86 LEU A C 1
ATOM 1499 O O . LEU A 1 89 ? 14.094 4.985 21.063 1.00 0.00 86 LEU A O 1
ATOM 1515 N N . PHE A 1 90 ? 13.976 3.811 19.153 1.00 0.00 8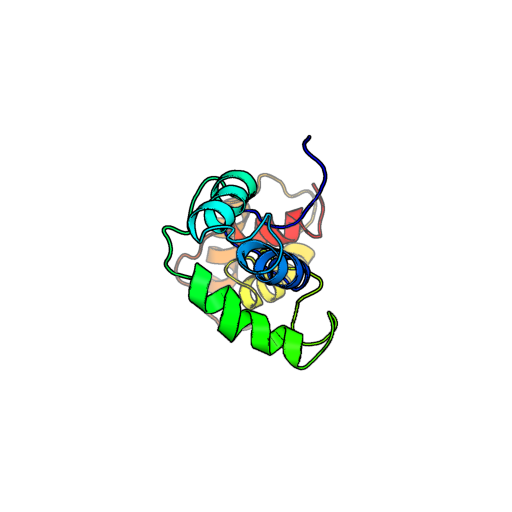7 PHE A N 1
ATOM 1516 C CA . PHE A 1 90 ? 12.976 4.679 18.561 1.00 0.00 87 PHE A CA 1
ATOM 1517 C C . PHE A 1 90 ? 11.649 4.399 19.253 1.00 0.00 87 PHE A C 1
ATOM 1518 O O . PHE A 1 90 ? 11.112 5.241 19.971 1.00 0.00 87 PHE A O 1
ATOM 1535 N N . GLU A 1 91 ? 11.135 3.204 19.003 1.00 0.00 88 GLU A N 1
ATOM 1536 C CA . GLU A 1 91 ? 9.861 2.758 19.571 1.00 0.00 88 GLU A CA 1
ATOM 1537 C C . GLU A 1 91 ? 9.660 3.279 21.000 1.00 0.00 88 GLU A C 1
ATOM 1538 O O . GLU A 1 91 ? 8.534 3.577 21.402 1.00 0.00 88 GLU A O 1
ATOM 1550 N N . TRP A 1 92 ? 10.750 3.403 21.762 1.00 0.00 89 TRP A N 1
ATOM 1551 C CA . TRP A 1 92 ? 10.648 3.905 23.136 1.00 0.00 89 TRP A CA 1
ATOM 1552 C C . TRP A 1 92 ? 10.453 5.422 23.150 1.00 0.00 89 TRP A C 1
ATOM 1553 O O . TRP A 1 92 ? 9.630 5.945 23.903 1.00 0.00 89 TRP A O 1
ATOM 1574 N N . GLN A 1 93 ? 11.207 6.118 22.310 1.00 0.00 90 GLN A N 1
ATOM 1575 C CA . GLN A 1 93 ? 11.114 7.574 22.218 1.00 0.00 90 GLN A CA 1
ATOM 1576 C C . GLN A 1 93 ? 9.728 8.008 21.761 1.00 0.00 90 GLN A C 1
ATOM 1577 O O . GLN A 1 93 ? 9.091 8.849 22.397 1.00 0.00 90 GLN A O 1
ATOM 1591 N N . VAL A 1 94 ? 9.260 7.428 20.658 1.00 0.00 91 VAL A N 1
ATOM 1592 C CA . VAL A 1 94 ? 7.942 7.761 20.128 1.00 0.00 91 VAL A CA 1
ATOM 1593 C C . VAL A 1 94 ? 6.904 7.739 21.243 1.00 0.00 91 VAL A C 1
ATOM 1594 O O . VAL A 1 94 ? 6.119 8.675 21.398 1.00 0.00 91 VAL A O 1
ATOM 1607 N N . GLN A 1 95 ? 6.922 6.665 22.025 1.00 0.00 92 GLN A N 1
ATOM 1608 C CA . GLN A 1 95 ? 5.998 6.517 23.141 1.00 0.00 92 GLN A CA 1
ATOM 1609 C C . GLN A 1 95 ? 6.306 7.550 24.219 1.00 0.00 92 GLN A C 1
ATOM 1610 O O . GLN A 1 95 ? 5.411 8.014 24.925 1.00 0.00 92 GLN A O 1
ATOM 1624 N N . GLN A 1 96 ? 7.581 7.911 24.328 1.00 0.00 93 GLN A N 1
ATOM 1625 C CA . GLN A 1 96 ? 8.018 8.897 25.307 1.00 0.00 93 GLN A CA 1
ATOM 1626 C C . GLN A 1 96 ? 8.272 10.240 24.631 1.00 0.00 93 GLN A C 1
ATOM 1627 O O . GLN A 1 96 ? 9.139 11.009 25.048 1.00 0.00 93 GLN A O 1
ATOM 1641 N N . GLY A 1 97 ? 7.497 10.515 23.589 1.00 0.00 94 GLY A N 1
ATOM 1642 C CA . GLY A 1 97 ? 7.631 11.767 22.867 1.00 0.00 94 GLY A CA 1
ATOM 1643 C C . GLY A 1 97 ? 7.116 12.949 23.668 1.00 0.00 94 GLY A C 1
ATOM 1644 O O . GLY A 1 97 ? 7.871 13.584 24.404 1.00 0.00 94 GLY A O 1
ATOM 1648 N N . ASP A 1 98 ? 5.825 13.239 23.531 1.00 0.00 95 ASP A N 1
ATOM 1649 C CA . ASP A 1 98 ? 5.206 14.346 24.254 1.00 0.00 95 ASP A CA 1
ATOM 1650 C C . ASP A 1 98 ? 5.884 15.675 23.909 1.00 0.00 95 ASP A C 1
ATOM 1651 O O . ASP A 1 98 ? 6.467 15.820 22.835 1.00 0.00 95 ASP A O 1
ATOM 1660 N N . ASP A 1 99 ? 5.803 16.643 24.823 1.00 0.00 96 ASP A N 1
ATOM 1661 C CA . ASP A 1 99 ? 6.409 17.955 24.605 1.00 0.00 96 ASP A CA 1
ATOM 1662 C C . ASP A 1 99 ? 7.876 17.974 25.035 1.00 0.00 96 ASP A C 1
ATOM 1663 O O . ASP A 1 99 ? 8.476 19.040 25.168 1.00 0.00 96 ASP A O 1
ATOM 1672 N N . ALA A 1 100 ? 8.440 16.788 25.259 1.00 0.00 97 ALA A N 1
ATOM 1673 C CA . ALA A 1 100 ? 9.835 16.656 25.680 1.00 0.00 97 ALA A CA 1
ATOM 1674 C C . ALA A 1 100 ? 10.751 17.594 24.896 1.00 0.00 97 ALA A C 1
ATOM 1675 O O . ALA A 1 100 ? 10.345 18.177 23.890 1.00 0.00 97 ALA A O 1
ATOM 1682 N N . THR 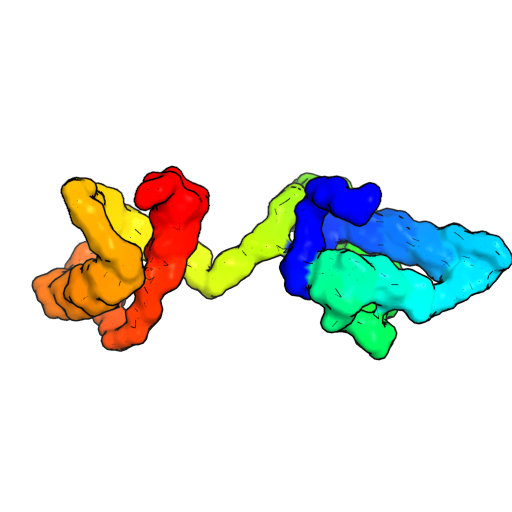A 1 101 ? 11.988 17.736 25.360 1.00 0.00 98 THR A N 1
ATOM 1683 C CA . THR A 1 101 ? 12.954 18.605 24.699 1.00 0.00 98 THR A CA 1
ATOM 1684 C C . THR A 1 101 ? 14.372 18.307 25.176 1.00 0.00 98 THR A C 1
ATOM 1685 O O . THR A 1 101 ? 14.592 17.389 25.966 1.00 0.00 98 THR A O 1
ATOM 1696 N N . LEU A 1 102 ? 15.331 19.091 24.691 1.00 0.00 99 LEU A N 1
ATOM 1697 C CA . LEU A 1 102 ? 16.728 18.912 25.069 1.00 0.00 99 LEU A CA 1
ATOM 1698 C C . LEU A 1 102 ? 17.204 17.503 24.736 1.00 0.00 99 LEU A C 1
ATOM 1699 O O . LEU A 1 102 ? 17.047 16.583 25.535 1.00 0.00 99 LEU A O 1
ATOM 1715 N N . SER A 1 103 ? 17.785 17.338 23.553 1.00 0.00 100 SER A N 1
ATOM 1716 C CA . SER A 1 103 ? 18.280 16.035 23.123 1.00 0.00 100 SER A CA 1
ATOM 1717 C C . SER A 1 103 ? 19.487 15.605 23.952 1.00 0.00 100 SER A C 1
ATOM 1718 O O . SER A 1 103 ? 20.096 16.418 24.648 1.00 0.00 100 SER A O 1
ATOM 1726 N N . GLY A 1 104 ? 19.827 14.321 23.872 1.00 0.00 101 GLY A N 1
ATOM 1727 C CA . GLY A 1 104 ? 20.961 13.803 24.617 1.00 0.00 101 GLY A CA 1
ATOM 1728 C C . GLY A 1 104 ? 20.563 13.224 25.961 1.00 0.00 101 GLY A C 1
ATOM 1729 O O . GLY A 1 104 ? 19.695 12.356 26.036 1.00 0.00 101 GLY A O 1
ATOM 1733 N N . GLU A 1 105 ? 21.217 13.698 27.023 1.00 0.00 102 GLU A N 1
ATOM 1734 C CA . GLU A 1 105 ? 20.958 13.229 28.388 1.00 0.00 102 GLU A CA 1
ATOM 1735 C C . GLU A 1 105 ? 19.478 12.948 28.635 1.00 0.00 102 GLU A C 1
ATOM 1736 O O . GLU A 1 105 ? 19.134 12.078 29.436 1.00 0.00 102 GLU A O 1
ATOM 1748 N N . THR A 1 106 ? 18.602 13.673 27.941 1.00 0.00 103 THR A N 1
ATOM 1749 C CA . THR A 1 106 ? 17.164 13.473 28.092 1.00 0.00 103 THR A CA 1
ATOM 1750 C C . THR A 1 106 ? 16.832 11.993 27.986 1.00 0.00 103 THR A C 1
ATOM 1751 O O . THR A 1 106 ? 15.880 11.507 28.599 1.00 0.00 103 THR A O 1
ATOM 1762 N N . ILE A 1 107 ? 17.658 11.273 27.236 1.00 0.00 104 ILE A N 1
ATOM 1763 C CA . ILE A 1 107 ? 17.485 9.841 27.089 1.00 0.00 104 ILE A CA 1
ATOM 1764 C C . ILE A 1 107 ? 18.237 9.141 28.209 1.00 0.00 104 ILE A C 1
ATOM 1765 O O . ILE A 1 107 ? 17.643 8.424 29.000 1.00 0.00 104 ILE A O 1
ATOM 1781 N N . LYS A 1 108 ? 19.555 9.348 28.262 1.00 0.00 105 LYS A N 1
ATOM 1782 C CA . LYS A 1 108 ? 20.405 8.730 29.292 1.00 0.00 105 LYS A CA 1
ATOM 1783 C C . LYS A 1 108 ? 19.681 8.639 30.638 1.00 0.00 105 LYS A C 1
ATOM 1784 O O . LYS A 1 108 ? 19.925 7.727 31.426 1.00 0.00 105 LYS A O 1
ATOM 1803 N N . ARG A 1 109 ? 18.757 9.567 30.866 1.00 0.00 106 ARG A N 1
ATOM 1804 C CA . ARG A 1 109 ? 17.960 9.566 32.082 1.00 0.00 106 ARG A CA 1
ATOM 1805 C C . ARG A 1 109 ? 16.776 8.620 31.902 1.00 0.00 106 ARG A C 1
ATOM 1806 O O . ARG A 1 109 ? 16.502 7.773 32.752 1.00 0.00 106 ARG A O 1
ATOM 1827 N N . ALA A 1 110 ? 16.087 8.778 30.774 1.00 0.00 107 ALA A N 1
ATOM 1828 C CA . ALA A 1 110 ? 14.930 7.950 30.443 1.00 0.00 107 ALA A CA 1
ATOM 1829 C C . ALA A 1 110 ? 15.342 6.511 30.145 1.00 0.00 107 ALA A C 1
ATOM 1830 O O . ALA A 1 110 ? 14.689 5.570 30.585 1.00 0.00 107 ALA A O 1
ATOM 1837 N N . ALA A 1 111 ? 16.426 6.347 29.396 1.00 0.00 108 ALA A N 1
ATOM 1838 C CA . ALA A 1 111 ? 16.922 5.022 29.046 1.00 0.00 108 ALA A CA 1
ATOM 1839 C C . ALA A 1 111 ? 17.432 4.290 30.283 1.00 0.00 108 ALA A C 1
ATOM 1840 O O . ALA A 1 111 ? 17.006 3.172 30.575 1.00 0.00 108 ALA A O 1
ATOM 1847 N N . ALA A 1 112 ? 18.344 4.930 31.009 1.00 0.00 109 ALA A N 1
ATOM 1848 C CA . ALA A 1 112 ? 18.912 4.343 32.220 1.00 0.00 109 ALA 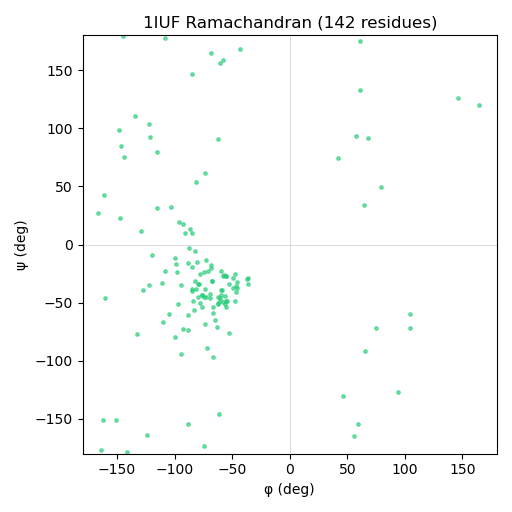A CA 1
ATOM 1849 C C . ALA A 1 112 ? 17.822 3.993 33.233 1.00 0.00 109 ALA A C 1
ATOM 1850 O O . ALA A 1 112 ? 17.982 3.080 34.041 1.00 0.00 109 ALA A O 1
ATOM 1857 N N . ILE A 1 113 ? 16.702 4.701 33.158 1.00 0.00 110 ILE A N 1
ATOM 1858 C CA . ILE A 1 113 ? 15.578 4.441 34.051 1.00 0.00 110 ILE A CA 1
ATOM 1859 C C . ILE A 1 113 ? 14.527 3.585 33.350 1.00 0.00 110 ILE A C 1
ATOM 1860 O O . ILE A 1 113 ? 13.662 2.988 33.988 1.00 0.00 110 ILE A O 1
ATOM 1876 N N . LEU A 1 114 ? 14.620 3.532 32.027 1.00 0.00 111 LEU A N 1
ATOM 1877 C CA . LEU A 1 114 ? 13.697 2.756 31.214 1.00 0.00 111 LEU A CA 1
ATOM 1878 C C . LEU A 1 114 ? 13.992 1.268 31.338 1.00 0.00 111 LEU A C 1
ATOM 1879 O O . LEU A 1 114 ? 13.083 0.456 31.476 1.00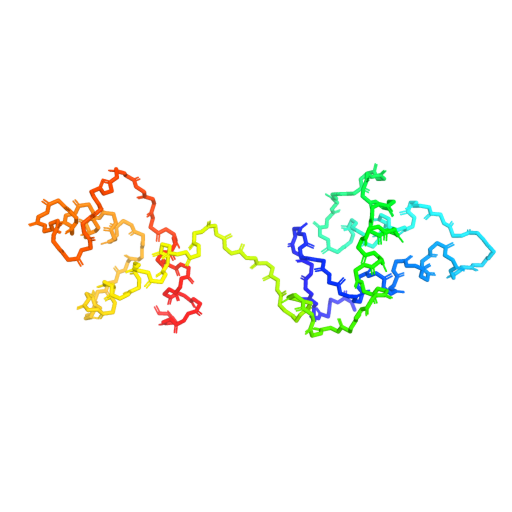 0.00 111 LEU A O 1
ATOM 1895 N N . TRP A 1 115 ? 15.265 0.912 31.266 1.00 0.00 112 TRP A N 1
ATOM 1896 C CA . TRP A 1 115 ? 15.661 -0.483 31.345 1.00 0.00 112 TRP A CA 1
ATOM 1897 C C . TRP A 1 115 ? 15.896 -0.948 32.777 1.00 0.00 112 TRP A C 1
ATOM 1898 O O . TRP A 1 115 ? 15.937 -2.150 33.040 1.00 0.00 112 TRP A O 1
ATOM 1919 N N . HIS A 1 116 ? 16.038 -0.011 33.705 1.00 0.00 113 HIS A N 1
ATOM 1920 C CA . HIS A 1 116 ? 16.252 -0.375 35.097 1.00 0.00 113 HIS A CA 1
ATOM 1921 C C . HIS A 1 116 ? 14.923 -0.636 35.800 1.00 0.00 113 HIS A C 1
ATOM 1922 O O . HIS A 1 116 ? 14.818 -1.542 36.627 1.00 0.00 113 HIS A O 1
ATOM 1937 N N . LYS A 1 117 ? 13.921 0.185 35.497 1.00 0.00 114 LYS A N 1
ATOM 1938 C CA . LYS A 1 117 ? 12.616 0.062 36.134 1.00 0.00 114 LYS A CA 1
ATOM 1939 C C . LYS A 1 117 ? 11.714 -0.963 35.453 1.00 0.00 114 LYS A C 1
ATOM 1940 O O . LYS A 1 117 ? 10.746 -1.425 36.057 1.00 0.00 114 LYS A O 1
ATOM 1959 N N . ILE A 1 118 ? 12.004 -1.321 34.205 1.00 0.00 115 ILE A N 1
ATOM 1960 C CA . ILE A 1 118 ? 11.173 -2.287 33.499 1.00 0.00 115 ILE A CA 1
ATOM 1961 C C . ILE A 1 118 ? 12.008 -3.112 32.505 1.00 0.00 115 ILE A C 1
ATOM 1962 O O . ILE A 1 118 ? 12.317 -2.657 31.404 1.00 0.00 115 ILE A O 1
ATOM 1978 N N . PRO A 1 119 ? 12.420 -4.333 32.905 1.00 0.00 116 PRO A N 1
ATOM 1979 C CA . PRO A 1 119 ? 13.249 -5.210 32.081 1.00 0.00 116 PRO A CA 1
ATOM 1980 C C . PRO A 1 119 ? 12.460 -6.259 31.292 1.00 0.00 116 PRO A C 1
ATOM 1981 O O . PRO A 1 119 ? 13.020 -7.268 30.867 1.00 0.00 116 PRO A O 1
ATOM 1992 N N . GLU A 1 120 ? 11.167 -6.030 31.104 1.00 0.00 117 GLU A N 1
ATOM 1993 C CA . GLU A 1 120 ? 10.328 -6.976 30.368 1.00 0.00 117 GLU A CA 1
ATOM 1994 C C . GLU A 1 120 ? 9.927 -6.424 28.999 1.00 0.00 117 GLU A C 1
ATOM 1995 O O . GLU A 1 120 ? 9.585 -7.180 28.090 1.00 0.00 117 GLU A O 1
ATOM 2007 N N . TYR A 1 121 ? 9.959 -5.104 28.869 1.00 0.00 118 TYR A N 1
ATOM 2008 C CA . TYR A 1 121 ? 9.587 -4.448 27.623 1.00 0.00 118 TYR A CA 1
ATOM 2009 C C . TYR A 1 121 ? 10.481 -4.923 26.484 1.00 0.00 118 TYR A C 1
ATOM 2010 O O . TYR A 1 121 ? 10.007 -5.212 25.385 1.00 0.00 118 TYR A O 1
ATOM 2028 N N . GLN A 1 122 ? 11.772 -5.018 26.764 1.00 0.00 119 GLN A N 1
ATOM 2029 C CA . GLN A 1 122 ? 12.740 -5.478 25.777 1.00 0.00 119 GLN A CA 1
ATOM 2030 C C . GLN A 1 122 ? 13.573 -6.625 26.354 1.00 0.00 119 GLN A C 1
ATOM 2031 O O . GLN A 1 122 ? 13.893 -7.587 25.656 1.00 0.00 119 GLN A O 1
ATOM 2045 N N . ASP A 1 123 ? 13.920 -6.507 27.636 1.00 0.00 120 ASP A N 1
ATOM 2046 C CA . ASP A 1 123 ? 14.715 -7.522 28.327 1.00 0.00 120 ASP A CA 1
ATOM 2047 C C . ASP A 1 123 ? 16.195 -7.382 27.990 1.00 0.00 120 ASP A C 1
ATOM 2048 O O . ASP A 1 123 ? 16.860 -8.357 27.639 1.00 0.00 120 ASP A O 1
ATOM 2057 N N . GLN A 1 124 ? 16.706 -6.161 28.106 1.00 0.00 121 GLN A N 1
ATOM 2058 C CA . GLN A 1 124 ? 18.110 -5.889 27.821 1.00 0.00 121 GLN A CA 1
ATOM 2059 C C . GLN A 1 124 ? 18.643 -4.789 28.736 1.00 0.00 121 GLN A C 1
ATOM 2060 O O . GLN A 1 124 ? 18.657 -3.615 28.366 1.00 0.00 121 GLN A O 1
ATOM 2074 N N . PRO A 1 125 ? 19.090 -5.156 29.951 1.00 0.00 122 PRO A N 1
ATOM 2075 C CA . PRO A 1 125 ? 19.623 -4.192 30.921 1.00 0.00 122 PRO A CA 1
ATOM 2076 C C . PRO A 1 125 ? 20.871 -3.483 30.407 1.00 0.00 122 PRO A C 1
ATOM 2077 O O . PRO A 1 125 ? 21.991 -3.954 30.607 1.00 0.00 122 PRO A O 1
ATOM 2088 N N . VAL A 1 126 ? 20.670 -2.349 29.744 1.00 0.00 123 VAL A N 1
ATOM 2089 C CA . VAL A 1 126 ? 21.778 -1.572 29.200 1.00 0.00 123 VAL A CA 1
ATOM 2090 C C . VAL A 1 126 ? 22.725 -1.110 30.306 1.00 0.00 123 VAL A C 1
ATOM 2091 O O . VAL A 1 126 ? 22.329 -1.006 31.467 1.00 0.00 123 VAL A O 1
ATOM 2104 N N . PRO A 1 127 ? 23.995 -0.826 29.961 1.00 0.00 124 PRO A N 1
ATOM 2105 C CA . PRO A 1 127 ? 24.996 -0.378 30.917 1.00 0.00 124 PRO A CA 1
ATOM 2106 C C . PRO A 1 127 ? 25.003 1.141 31.082 1.00 0.00 124 PRO A C 1
ATOM 2107 O O . PRO A 1 127 ? 24.543 1.666 32.096 1.00 0.00 124 PRO A O 1
ATOM 2118 N N . ASN A 1 128 ? 25.528 1.840 30.080 1.00 0.00 125 ASN A N 1
ATOM 2119 C CA . ASN A 1 128 ? 25.597 3.296 30.112 1.00 0.00 125 ASN A CA 1
ATOM 2120 C C . ASN A 1 128 ? 25.803 3.855 28.708 1.00 0.00 125 ASN A C 1
ATOM 2121 O O . ASN A 1 128 ? 26.607 4.764 28.498 1.00 0.00 125 ASN A O 1
ATOM 2132 N N . PHE A 1 129 ? 25.073 3.296 27.750 1.00 0.00 126 PHE A N 1
ATOM 2133 C CA . PHE A 1 129 ? 25.170 3.721 26.358 1.00 0.00 126 PHE A CA 1
ATOM 2134 C C . PHE A 1 129 ? 24.862 5.208 26.194 1.00 0.00 126 PHE A C 1
ATOM 2135 O O . PHE A 1 129 ? 24.202 5.817 27.036 1.00 0.00 126 PHE A O 1
ATOM 2152 N N . SER A 1 130 ? 25.340 5.783 25.092 1.00 0.00 127 SER A N 1
ATOM 2153 C CA . SER A 1 130 ? 25.110 7.193 24.801 1.00 0.00 127 SER A CA 1
ATOM 2154 C C . SER A 1 130 ? 23.674 7.403 24.340 1.00 0.00 127 SER A C 1
ATOM 2155 O O . SER A 1 130 ? 22.869 6.480 24.382 1.00 0.00 127 SER A O 1
ATOM 2163 N N . ASN A 1 131 ? 23.355 8.615 23.903 1.00 0.00 128 ASN A N 1
ATOM 2164 C CA . ASN A 1 131 ? 22.006 8.926 23.432 1.00 0.00 128 ASN A CA 1
ATOM 2165 C C . ASN A 1 131 ? 22.014 9.373 21.972 1.00 0.00 128 ASN A C 1
ATOM 2166 O O . ASN A 1 131 ? 20.959 9.530 21.357 1.00 0.00 128 ASN A O 1
ATOM 2177 N N . GLY A 1 132 ? 23.206 9.594 21.427 1.00 0.00 129 GLY A N 1
ATOM 2178 C CA . GLY A 1 132 ? 23.328 10.040 20.053 1.00 0.00 129 GLY A CA 1
ATOM 2179 C C . GLY A 1 132 ? 22.577 9.169 19.071 1.00 0.00 129 GLY A C 1
ATOM 2180 O O . GLY A 1 132 ? 22.047 9.670 18.079 1.00 0.00 129 GLY A O 1
ATOM 2184 N N . TRP A 1 133 ? 22.519 7.867 19.335 1.00 0.00 130 TRP A N 1
ATOM 2185 C CA . TRP A 1 133 ? 21.808 6.967 18.435 1.00 0.00 130 TRP A CA 1
ATOM 2186 C C . TRP A 1 133 ? 20.358 7.404 18.325 1.00 0.00 130 TRP A C 1
ATOM 2187 O O . TRP A 1 133 ? 19.773 7.385 17.243 1.00 0.00 130 TRP A O 1
ATOM 2208 N N . LEU A 1 134 ? 19.790 7.836 19.445 1.00 0.00 131 LEU A N 1
ATOM 2209 C CA . LEU A 1 134 ? 18.419 8.315 19.451 1.00 0.00 131 LEU A CA 1
ATOM 2210 C C . LEU A 1 134 ? 18.342 9.595 18.638 1.00 0.00 131 LEU A C 1
ATOM 2211 O O . LEU A 1 134 ? 17.615 9.679 17.648 1.00 0.00 131 LEU A O 1
ATOM 2227 N N . GLU A 1 135 ? 19.110 10.591 19.067 1.00 0.00 132 GLU A N 1
ATOM 2228 C CA . GLU A 1 135 ? 19.149 11.878 18.386 1.00 0.00 132 GLU A CA 1
ATOM 2229 C C . GLU A 1 135 ? 19.345 11.668 16.893 1.00 0.00 132 GLU A C 1
ATOM 2230 O O . GLU A 1 135 ? 18.773 12.377 16.069 1.00 0.00 132 GLU A O 1
ATOM 2242 N N . GLY A 1 136 ? 20.153 10.670 16.561 1.00 0.00 133 GLY A N 1
ATOM 2243 C CA . GLY A 1 136 ? 20.415 10.357 15.172 1.00 0.00 133 GLY A CA 1
ATOM 2244 C C . GLY A 1 136 ? 19.147 10.090 14.394 1.00 0.00 133 GLY A C 1
ATOM 2245 O O . GLY A 1 136 ? 18.930 10.678 13.334 1.00 0.00 133 GLY A O 1
ATOM 2249 N N . PHE A 1 137 ? 18.298 9.210 14.918 1.00 0.00 134 PHE A N 1
ATOM 2250 C CA . PHE A 1 137 ? 17.048 8.900 14.243 1.00 0.00 134 PHE A CA 1
ATOM 2251 C C . PHE A 1 137 ? 16.053 10.031 14.459 1.00 0.00 134 PHE A C 1
ATOM 2252 O O . PHE A 1 137 ? 15.370 10.452 13.527 1.00 0.00 134 PHE A O 1
ATOM 2269 N N . ARG A 1 138 ? 15.975 10.530 15.692 1.00 0.00 135 ARG A N 1
ATOM 2270 C CA . ARG A 1 138 ? 15.062 11.617 16.012 1.00 0.00 135 ARG A CA 1
ATOM 2271 C C . ARG A 1 138 ? 15.307 12.817 15.106 1.00 0.00 135 ARG A C 1
ATOM 2272 O O . ARG A 1 138 ? 14.395 13.598 14.837 1.00 0.00 135 ARG A O 1
ATOM 2293 N N . LYS A 1 139 ? 16.540 12.956 14.624 1.00 0.00 136 LYS A N 1
ATOM 2294 C CA . LYS A 1 139 ? 16.877 14.061 13.737 1.00 0.00 136 LYS A CA 1
ATOM 2295 C C . LYS A 1 139 ? 16.753 13.628 12.283 1.00 0.00 136 LYS A C 1
ATOM 2296 O O . LYS A 1 139 ? 16.363 14.415 11.420 1.00 0.00 136 LYS A O 1
ATOM 2315 N N . ARG A 1 140 ? 17.091 12.370 12.016 1.00 0.00 137 ARG A N 1
ATOM 2316 C CA . ARG A 1 140 ? 17.018 11.837 10.662 1.00 0.00 137 ARG A CA 1
ATOM 2317 C C . ARG A 1 140 ? 15.672 11.164 10.392 1.00 0.00 137 ARG A C 1
ATOM 2318 O O . ARG A 1 140 ? 15.542 10.393 9.441 1.00 0.00 137 ARG A O 1
ATOM 2339 N N . HIS A 1 141 ? 14.670 11.452 11.223 1.00 0.00 138 HIS A N 1
ATOM 2340 C CA . HIS A 1 141 ? 13.349 10.856 11.040 1.00 0.00 138 HIS A CA 1
ATOM 2341 C C . HIS A 1 141 ? 12.258 11.651 11.755 1.00 0.00 138 HIS A C 1
ATOM 2342 O O . HIS A 1 141 ? 11.199 11.911 11.183 1.00 0.00 138 HIS A O 1
ATOM 2357 N N . ILE A 1 142 ? 12.507 12.031 13.006 1.00 0.00 139 ILE A N 1
ATOM 2358 C CA . ILE A 1 142 ? 11.520 12.786 13.773 1.00 0.00 139 ILE A CA 1
ATOM 2359 C C . ILE A 1 142 ? 11.705 14.294 13.603 1.00 0.00 139 ILE A C 1
ATOM 2360 O O . ILE A 1 142 ? 11.079 15.085 14.309 1.00 0.00 139 ILE A O 1
ATOM 2376 N N . LEU A 1 143 ? 12.559 14.692 12.662 1.00 0.00 140 LEU A N 1
ATOM 2377 C CA . LEU A 1 143 ? 12.809 16.108 12.408 1.00 0.00 140 LEU A CA 1
ATOM 2378 C C . LEU A 1 143 ? 13.250 16.824 13.685 1.00 0.00 140 LEU A C 1
ATOM 2379 O O . LEU A 1 143 ? 13.615 16.182 14.670 1.00 0.00 140 LEU A O 1
ATOM 2395 N N . HIS A 1 144 ? 13.213 18.154 13.662 1.00 0.00 141 HIS A N 1
ATOM 2396 C CA . HIS A 1 144 ? 13.608 18.950 14.819 1.00 0.00 141 HIS A CA 1
ATOM 2397 C C . HIS A 1 144 ? 12.761 18.598 16.038 1.00 0.00 141 HIS A C 1
ATOM 2398 O O . HIS A 1 144 ? 13.290 18.262 17.098 1.00 0.00 141 HIS A O 1
#

Foldseek 3Di:
DCDDDAQAPHWDALVLLVVLLCQQVVDPPGHDLVSNQVVVCVRHNGDCPPDCSVVSNPVVNVVCVVDPRPDDNNPGGDDDDDPPCQVVVAVVCVVVPPPDDDFWVSVLVVVQCVCVVDCPVPNDNDDRDTRVSNVVCCCVPVND

Sequence (144 aa):
GIHMGKIKRRAITEHEKR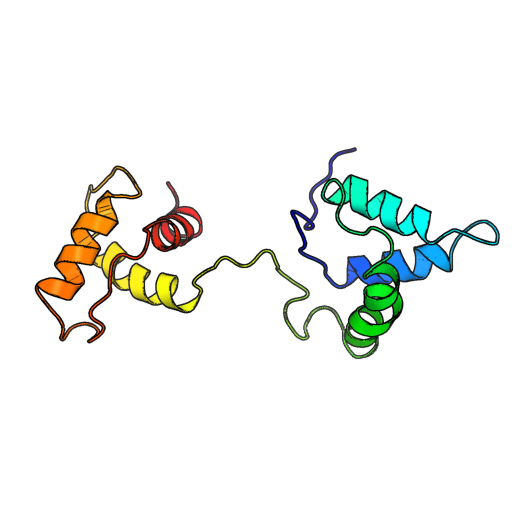ALRHYFFQLQNRSGQQDLIEWFREKFGKDISQPSVSQILSSKYSYLDNTVEKPWDVKRNRPPKYPLLEAALFEWQVQQGDDATLSGETIKRAAAILWHKIPEYQDQPVPNFSNGWLEGFRKRHILH

GO terms:
  GO:0031934 mating-type region heterochromatin (C, IDA)
  GO:0000785 chromatin (C, IDA)
  GO:0043565 sequence-specific DNA binding (F, IDA)
  GO:0007535 donor selection (P, IDA)
  GO:0019237 centromeric DNA binding (F, IDA)
  GO:0000785 chromatin (C, EXP)
  GO:0003677 DNA binding (F, EXP)
  GO:0140463 chromatin-protein adaptor activity (F, EXP)
  GO:0000779 condensed chromosome, centromeric region (C, IC)
  GO:0005634 nucleus (C, HDA)
  GO:0061188 negative regulation of rDNA heterochromatin formation (P, IMP)
  GO:0007535 donor selection (P, IMP)
  GO:0005515 protein binding (F, IPI)

Solvent-accessible surface area: 11409 Å² total; per-residue (Å²): 123,167,166,180,75,71,31,135,158,144,6,40,15,22,123,10,16,126,38,0,60,84,43,91,154,118,88,174,147,195,19,22,96,126,50,2,9,107,62,2,119,162,40,30,32,135,100,19,89,122,73,31,2,66,107,11,44,78,66,57,61,65,121,10,87,130,44,85,93,174,49,83,94,11,167,163,41,124,90,93,194,99,94,147,36,27,70,28,1,72,90,11,20,82,162,89,21,150,134,59,107,128,53,11,118,49,2,68,176,14,0,50,73,21,9,160,154,70,69,144,74,69,93,104,109,36,117,113,28,75,9,40,21,2,53,26,14,59,143,166,145,75,133,180

Radius of gyration: 21.25 Å; Cα contacts (8 Å, |Δi|>4): 119; chains: 1; bounding box: 44×32×58 Å